Protein AF-A0A5Q2QEP2-F1 (afdb_monomer_lite)

Structure (mmCIF, N/CA/C/O backbone):
data_AF-A0A5Q2QEP2-F1
#
_entry.id   AF-A0A5Q2QEP2-F1
#
loop_
_atom_site.group_PDB
_atom_site.id
_atom_site.type_symbol
_atom_site.label_atom_id
_atom_site.label_alt_id
_atom_site.label_comp_id
_atom_site.label_asym_id
_atom_site.label_entity_id
_atom_site.label_seq_id
_atom_site.pdbx_PDB_ins_code
_atom_site.Cartn_x
_atom_site.Cartn_y
_atom_site.Cartn_z
_atom_site.occupancy
_atom_site.B_iso_or_equiv
_atom_site.auth_seq_id
_atom_site.auth_comp_id
_atom_site.auth_asym_id
_atom_site.auth_atom_id
_atom_site.pdbx_PDB_model_num
ATOM 1 N N . MET A 1 1 ? 18.363 -14.254 20.031 1.00 46.59 1 MET A N 1
ATOM 2 C CA . MET A 1 1 ? 18.120 -13.705 18.679 1.00 46.59 1 MET A CA 1
ATOM 3 C C . MET A 1 1 ? 17.188 -12.520 18.848 1.00 46.59 1 MET A C 1
ATOM 5 O O . MET A 1 1 ? 16.148 -12.730 19.464 1.00 46.59 1 MET A O 1
ATOM 9 N N . PRO A 1 2 ? 17.545 -11.289 18.448 1.00 48.72 2 PRO A N 1
ATOM 10 C CA . PRO A 1 2 ? 16.641 -10.169 18.657 1.00 48.72 2 PRO A CA 1
ATOM 11 C C . PRO A 1 2 ? 15.424 -10.344 17.740 1.00 48.72 2 PRO A C 1
ATOM 13 O O . PRO A 1 2 ? 15.570 -10.580 16.540 1.00 48.72 2 PRO A O 1
ATOM 16 N N . LEU A 1 3 ? 14.226 -10.267 18.322 1.00 51.94 3 LEU A N 1
ATOM 17 C CA . LEU A 1 3 ? 12.996 -10.056 17.568 1.00 51.94 3 LEU A CA 1
ATOM 18 C C . LEU A 1 3 ? 13.131 -8.679 16.905 1.00 51.94 3 LEU A C 1
ATOM 20 O O . LEU A 1 3 ? 13.170 -7.664 17.600 1.00 51.94 3 LEU A O 1
ATOM 24 N N . HIS A 1 4 ? 13.251 -8.634 15.579 1.00 55.31 4 HIS A N 1
ATOM 25 C CA . HIS A 1 4 ? 13.149 -7.376 14.846 1.00 55.31 4 HIS A CA 1
ATOM 26 C C . HIS A 1 4 ? 11.734 -6.824 15.055 1.00 55.31 4 HIS A C 1
ATOM 28 O O . HIS A 1 4 ? 10.752 -7.466 14.684 1.00 55.31 4 HIS A O 1
ATOM 34 N N . GLY A 1 5 ? 11.633 -5.664 15.708 1.00 55.00 5 GLY A N 1
ATOM 35 C CA . GLY A 1 5 ? 10.365 -4.986 15.945 1.00 55.00 5 GLY A CA 1
ATOM 36 C C . GLY A 1 5 ? 9.691 -4.624 14.624 1.00 55.00 5 GLY A C 1
ATOM 37 O O . GLY A 1 5 ? 10.317 -4.049 13.735 1.00 55.00 5 GLY A O 1
ATOM 38 N N . ALA A 1 6 ? 8.414 -4.971 14.489 1.00 61.59 6 ALA A N 1
ATOM 39 C CA . ALA A 1 6 ? 7.615 -4.570 13.346 1.00 61.59 6 ALA A CA 1
ATOM 40 C C . ALA A 1 6 ? 7.225 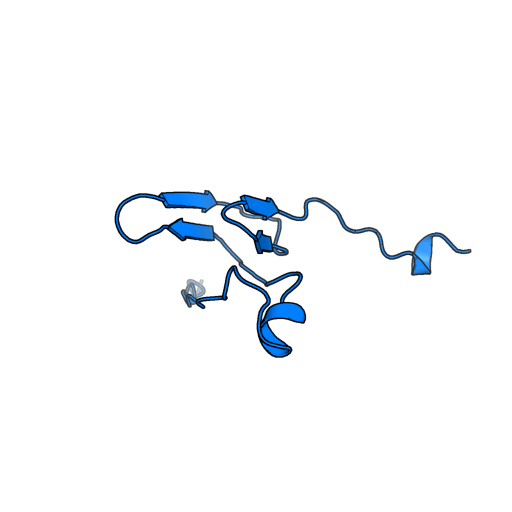-3.091 13.497 1.00 61.59 6 ALA A C 1
ATOM 42 O O . ALA A 1 6 ? 6.526 -2.711 14.436 1.00 61.59 6 ALA A O 1
ATOM 43 N N . ILE A 1 7 ? 7.699 -2.244 12.582 1.00 68.50 7 ILE A N 1
ATOM 44 C CA . ILE A 1 7 ? 7.260 -0.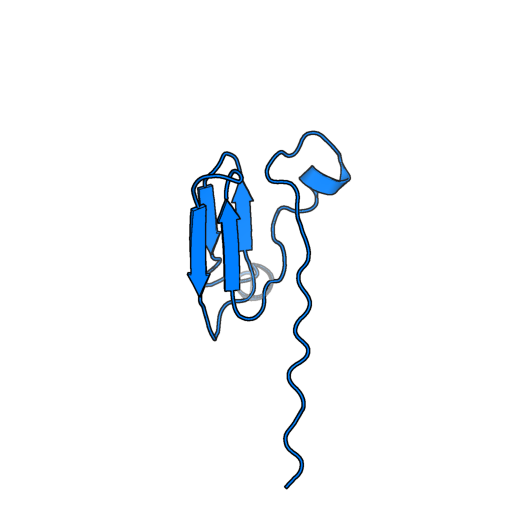850 12.482 1.00 68.50 7 ILE A CA 1
ATOM 45 C C . ILE A 1 7 ? 5.922 -0.851 11.740 1.00 68.50 7 ILE A C 1
ATOM 47 O O . ILE A 1 7 ? 5.861 -1.150 10.549 1.00 68.50 7 ILE A O 1
ATOM 51 N N . HIS A 1 8 ? 4.847 -0.525 12.453 1.00 71.88 8 HIS A N 1
ATOM 52 C CA . HIS A 1 8 ? 3.512 -0.382 11.884 1.00 71.88 8 HIS A CA 1
ATOM 53 C C . HIS A 1 8 ? 3.170 1.102 11.781 1.00 71.88 8 HIS A C 1
ATOM 55 O O . HIS A 1 8 ? 2.778 1.731 12.760 1.00 71.88 8 HIS A O 1
ATOM 61 N N . VAL A 1 9 ? 3.341 1.660 10.585 1.00 83.56 9 VAL A N 1
ATOM 62 C CA . VAL A 1 9 ? 2.923 3.023 10.244 1.00 83.56 9 VAL A CA 1
ATOM 63 C C . VAL A 1 9 ? 1.825 2.925 9.197 1.00 83.56 9 VAL A C 1
ATOM 65 O O . VAL A 1 9 ? 1.931 2.129 8.264 1.00 83.56 9 VAL A O 1
ATOM 68 N N . PHE A 1 10 ? 0.776 3.726 9.356 1.00 86.88 10 PHE A N 1
ATOM 69 C CA . PHE A 1 10 ? -0.258 3.897 8.345 1.00 86.88 10 PHE A CA 1
ATOM 70 C C . PHE A 1 10 ? -0.173 5.311 7.774 1.00 86.88 10 PHE A C 1
ATOM 72 O O . PHE A 1 10 ? 0.101 6.270 8.493 1.00 86.88 10 PHE A O 1
ATOM 79 N N . VAL A 1 11 ? -0.396 5.428 6.470 1.00 90.06 11 VAL A N 1
ATOM 80 C CA . VAL A 1 11 ? -0.404 6.699 5.744 1.00 90.06 11 VAL A CA 1
ATOM 81 C C . VAL A 1 11 ? -1.709 6.763 4.964 1.00 90.06 11 VAL A C 1
ATOM 83 O O . VAL A 1 11 ? -2.071 5.798 4.294 1.00 90.06 11 VAL A O 1
ATOM 86 N N . SER A 1 12 ? -2.428 7.879 5.068 1.00 88.75 12 SER A N 1
ATOM 87 C CA . SER A 1 12 ? -3.630 8.129 4.274 1.00 88.75 12 SER A CA 1
ATOM 88 C C . SER A 1 12 ? -3.250 8.816 2.971 1.00 88.75 12 SER A C 1
ATOM 90 O O . SER A 1 12 ? -2.635 9.885 2.999 1.00 88.75 12 SER A O 1
ATOM 92 N N . THR A 1 13 ? -3.654 8.242 1.845 1.00 87.62 13 THR A N 1
ATOM 93 C CA . THR A 1 13 ? -3.506 8.871 0.532 1.00 87.62 13 THR A CA 1
ATOM 94 C C . THR A 1 13 ? -4.866 9.240 -0.058 1.00 87.62 13 THR A C 1
ATOM 96 O O . THR A 1 13 ? -5.854 8.537 0.177 1.00 87.62 13 THR A O 1
ATOM 99 N N . PRO A 1 14 ? -4.956 10.366 -0.788 1.00 88.81 14 PRO A N 1
ATOM 100 C CA . PRO A 1 14 ? -6.182 10.763 -1.463 1.00 88.81 14 PRO A CA 1
ATOM 101 C C . PRO A 1 14 ? -6.504 9.797 -2.610 1.00 88.81 14 PRO A C 1
ATOM 103 O O . PRO A 1 14 ? -5.614 9.306 -3.298 1.00 88.81 14 PRO A O 1
ATOM 106 N N . THR A 1 15 ? -7.795 9.546 -2.827 1.00 87.94 15 THR A N 1
ATOM 107 C CA . THR A 1 15 ? -8.298 8.714 -3.938 1.00 87.94 15 THR A CA 1
ATOM 108 C C . THR A 1 15 ? -8.745 9.541 -5.144 1.00 87.94 15 THR A C 1
ATOM 110 O O . THR A 1 15 ? -8.915 9.003 -6.239 1.00 87.94 15 THR A O 1
ATOM 113 N N . GLN A 1 16 ? -8.928 10.851 -4.949 1.00 89.31 16 GLN A N 1
ATOM 114 C CA . GLN A 1 16 ? -9.160 11.829 -6.008 1.00 89.31 16 GLN A CA 1
ATOM 115 C C . GLN A 1 16 ? -7.856 12.546 -6.350 1.00 89.31 16 GLN A C 1
ATOM 117 O O . GLN A 1 16 ? -6.999 12.735 -5.489 1.00 89.31 16 GLN A O 1
ATOM 122 N N . ARG A 1 17 ? -7.704 12.948 -7.613 1.00 87.56 17 AR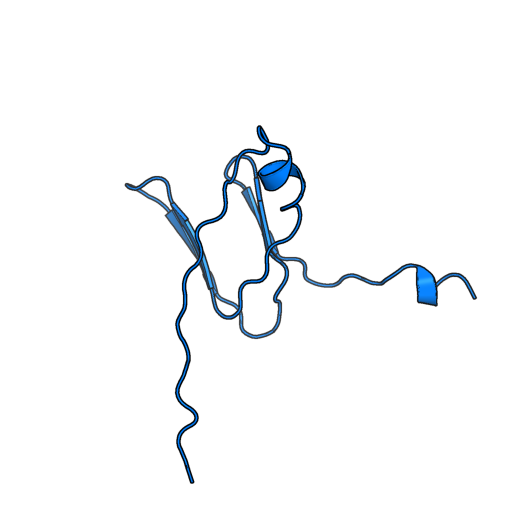G A N 1
ATOM 123 C CA . ARG A 1 17 ? -6.470 13.544 -8.150 1.00 87.56 17 ARG A CA 1
ATOM 124 C C . ARG A 1 17 ? -6.663 15.015 -8.514 1.00 87.56 17 ARG A C 1
ATOM 126 O O . ARG A 1 17 ? -6.246 15.452 -9.581 1.00 87.56 17 ARG A O 1
ATOM 133 N N . ASP A 1 18 ? -7.328 15.748 -7.628 1.00 90.56 18 ASP A N 1
ATOM 134 C CA . ASP A 1 18 ? -7.724 17.139 -7.879 1.00 90.56 18 ASP A CA 1
ATOM 135 C C . ASP A 1 18 ? -6.585 18.133 -7.604 1.00 90.56 18 ASP A C 1
ATOM 137 O O . ASP A 1 18 ? -6.578 19.243 -8.130 1.00 90.56 18 ASP A O 1
ATOM 141 N N . THR A 1 19 ? -5.594 17.733 -6.802 1.00 91.31 19 THR A N 1
ATOM 142 C CA . THR A 1 19 ? -4.380 18.516 -6.544 1.00 91.31 19 THR A CA 1
ATOM 143 C C . THR A 1 19 ? -3.192 17.945 -7.311 1.00 91.31 19 THR A C 1
ATOM 145 O O . THR A 1 19 ? -3.148 16.750 -7.606 1.00 91.31 19 THR A O 1
ATOM 148 N N . ALA A 1 20 ? -2.198 18.786 -7.611 1.00 91.44 20 ALA A N 1
ATOM 149 C CA . ALA A 1 20 ? -0.971 18.348 -8.281 1.00 91.44 20 ALA A CA 1
ATOM 150 C C . ALA A 1 20 ? -0.252 17.235 -7.495 1.00 91.44 20 ALA A C 1
ATOM 152 O O . ALA A 1 20 ? 0.184 16.251 -8.088 1.00 91.44 20 ALA A O 1
ATOM 153 N N . ASP A 1 21 ? -0.215 17.346 -6.165 1.00 88.88 21 ASP A N 1
ATOM 154 C CA . ASP A 1 21 ? 0.382 16.334 -5.289 1.00 88.88 21 ASP A CA 1
ATOM 155 C C . ASP A 1 21 ? -0.379 15.004 -5.360 1.00 88.88 21 ASP A C 1
ATOM 157 O O . ASP A 1 21 ? 0.226 13.948 -5.536 1.00 88.88 21 ASP A O 1
ATOM 161 N N . ALA A 1 22 ? -1.715 15.046 -5.309 1.00 87.81 22 ALA A N 1
ATOM 162 C CA . ALA A 1 22 ? -2.541 13.849 -5.445 1.00 87.81 22 ALA A CA 1
ATOM 163 C C . ALA A 1 22 ? -2.437 13.234 -6.850 1.00 87.81 22 ALA A C 1
ATOM 165 O O . ALA A 1 22 ? -2.464 12.014 -7.005 1.00 87.81 22 ALA A O 1
ATOM 166 N N . ALA A 1 23 ? -2.275 14.059 -7.886 1.00 87.50 23 ALA A N 1
ATOM 167 C CA . ALA A 1 23 ? -2.033 13.591 -9.244 1.00 87.50 23 ALA A CA 1
ATOM 168 C C . ALA A 1 23 ? -0.677 12.878 -9.388 1.00 87.50 23 ALA A C 1
ATOM 170 O O . ALA A 1 23 ? -0.579 11.917 -10.156 1.00 87.50 23 ALA A O 1
ATOM 171 N N . ALA A 1 24 ? 0.336 13.305 -8.627 1.00 89.12 24 ALA A N 1
ATOM 172 C CA . ALA A 1 24 ? 1.655 12.676 -8.568 1.00 89.12 24 ALA A CA 1
ATOM 173 C C . ALA A 1 24 ? 1.648 11.321 -7.833 1.00 89.12 24 ALA A C 1
ATOM 175 O O . ALA A 1 24 ? 2.522 10.490 -8.0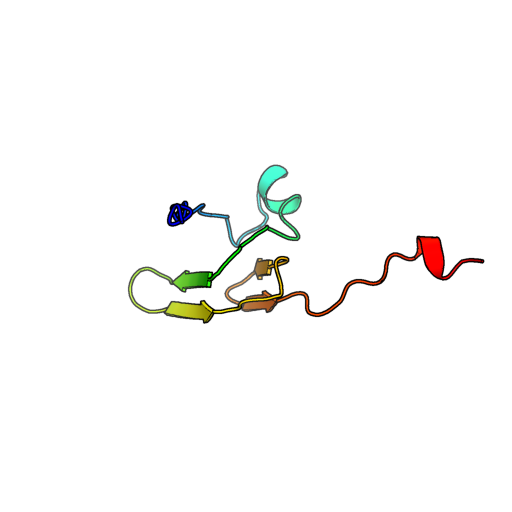71 1.00 89.12 24 ALA A O 1
ATOM 176 N N . MET A 1 25 ? 0.650 11.057 -6.988 1.00 86.88 25 MET A N 1
ATOM 177 C CA . MET A 1 25 ? 0.465 9.786 -6.276 1.00 86.88 25 MET A CA 1
ATOM 178 C C . MET A 1 25 ? -0.190 8.718 -7.168 1.00 86.88 25 MET A C 1
ATOM 180 O O . MET A 1 25 ? -1.210 8.129 -6.821 1.00 86.88 25 MET A O 1
ATOM 184 N N . PHE A 1 26 ? 0.380 8.476 -8.350 1.00 86.44 26 PHE A N 1
ATOM 185 C CA . PHE A 1 26 ? -0.120 7.456 -9.280 1.00 86.44 26 PHE A CA 1
ATOM 186 C C . PHE A 1 26 ? 0.207 6.018 -8.847 1.00 86.44 26 PHE A C 1
ATOM 188 O O . PHE A 1 26 ? -0.408 5.083 -9.357 1.00 86.44 26 PHE A O 1
ATOM 195 N N . GLU A 1 27 ? 1.185 5.859 -7.952 1.00 89.94 27 GLU A N 1
ATOM 196 C CA . GLU A 1 27 ? 1.530 4.623 -7.257 1.00 89.94 27 GLU A CA 1
ATOM 197 C C . GLU A 1 27 ? 2.085 4.992 -5.873 1.00 89.94 27 GLU A C 1
ATOM 199 O O . GLU A 1 27 ? 2.921 5.888 -5.740 1.00 89.94 27 GLU A O 1
ATOM 204 N N . VAL A 1 28 ? 1.595 4.325 -4.832 1.00 90.81 28 VAL A N 1
ATOM 205 C CA . VAL A 1 28 ? 1.931 4.585 -3.430 1.00 90.81 28 VAL A CA 1
ATOM 206 C C . VAL A 1 28 ? 2.481 3.302 -2.804 1.00 90.81 28 VAL A C 1
ATOM 208 O O . VAL A 1 28 ? 1.913 2.225 -3.019 1.00 90.81 28 VAL A O 1
ATOM 211 N N . PRO A 1 29 ? 3.562 3.387 -2.006 1.00 91.75 29 PRO A N 1
ATOM 212 C CA . PRO A 1 29 ? 4.097 2.230 -1.309 1.00 91.75 29 PRO A CA 1
ATOM 213 C C . PRO A 1 29 ? 3.184 1.789 -0.156 1.00 91.75 29 PRO A C 1
ATOM 215 O O . PRO A 1 29 ? 2.859 2.584 0.725 1.00 91.75 29 PRO A O 1
ATOM 218 N N . ALA A 1 30 ? 2.855 0.498 -0.095 1.00 91.81 30 ALA A N 1
ATOM 219 C CA . ALA A 1 30 ? 2.287 -0.130 1.101 1.00 91.81 30 ALA A CA 1
ATOM 220 C C . ALA A 1 30 ? 2.935 -1.497 1.349 1.00 91.81 30 ALA A C 1
ATOM 222 O O . ALA A 1 30 ? 3.197 -2.248 0.416 1.00 91.81 30 ALA A O 1
ATOM 223 N N . GLN A 1 31 ? 3.236 -1.828 2.608 1.00 90.62 31 GLN A N 1
ATOM 224 C CA . GLN A 1 31 ? 4.041 -3.022 2.904 1.00 90.62 31 GLN A CA 1
ATOM 225 C C . GLN A 1 31 ? 3.237 -4.303 3.101 1.00 90.62 31 GLN A C 1
ATOM 227 O O . GLN A 1 31 ? 3.619 -5.353 2.595 1.00 90.62 31 GLN A O 1
ATOM 232 N N . ARG A 1 32 ? 2.172 -4.238 3.902 1.00 89.75 32 ARG A N 1
ATOM 233 C CA . ARG A 1 32 ? 1.456 -5.431 4.389 1.00 89.75 32 ARG A CA 1
ATOM 234 C C . ARG A 1 32 ? -0.014 -5.426 4.018 1.00 89.75 32 ARG A C 1
ATOM 236 O O . ARG A 1 32 ? -0.603 -6.482 3.806 1.00 89.75 32 ARG A O 1
ATOM 243 N N . TRP A 1 33 ? -0.607 -4.242 3.997 1.00 91.06 33 TRP A N 1
ATOM 244 C CA . TRP A 1 33 ? -2.018 -4.068 3.732 1.00 91.06 33 TRP A CA 1
ATOM 245 C C . TRP A 1 33 ? -2.295 -2.666 3.208 1.00 91.06 33 TRP A C 1
ATOM 247 O O . TRP A 1 33 ? -1.541 -1.727 3.464 1.00 91.06 33 TRP A O 1
ATOM 257 N N . VAL A 1 34 ? -3.417 -2.549 2.513 1.00 93.50 34 VAL A N 1
ATOM 258 C CA . VAL A 1 34 ? -4.061 -1.291 2.145 1.00 93.50 34 VAL A CA 1
ATOM 259 C C . VAL A 1 34 ? -5.560 -1.445 2.391 1.00 93.50 34 VAL A C 1
ATOM 261 O O . VAL A 1 34 ? -6.105 -2.540 2.243 1.00 93.50 34 VAL A O 1
ATOM 264 N N . ASN A 1 35 ? -6.223 -0.367 2.795 1.00 92.62 35 ASN A N 1
ATOM 265 C CA . ASN A 1 35 ? -7.661 -0.336 3.040 1.00 92.62 35 ASN A CA 1
ATOM 266 C C . ASN A 1 35 ? -8.294 0.790 2.226 1.00 92.62 35 ASN A C 1
ATOM 268 O O . ASN A 1 35 ? -7.758 1.897 2.180 1.00 92.62 35 ASN A O 1
ATOM 272 N N . LEU A 1 36 ? -9.452 0.505 1.639 1.00 92.56 36 LEU A N 1
ATOM 273 C CA . LEU A 1 36 ? -10.323 1.501 1.041 1.00 92.56 36 LEU A CA 1
ATOM 274 C C . LEU A 1 36 ? -11.687 1.422 1.722 1.00 92.56 36 LEU A C 1
ATOM 276 O O . LEU A 1 36 ? -12.394 0.423 1.596 1.00 92.56 36 LEU A O 1
ATOM 280 N N . SER A 1 37 ? -12.048 2.477 2.447 1.00 91.12 37 SER A N 1
ATOM 281 C CA . SER A 1 37 ? -13.290 2.534 3.218 1.00 91.12 37 SER A CA 1
ATOM 282 C C . SER A 1 37 ? -13.899 3.930 3.203 1.00 91.12 37 SER A C 1
ATOM 284 O O . SER A 1 37 ? -13.167 4.917 3.190 1.00 91.12 37 SER A O 1
ATOM 286 N N . ASP A 1 38 ? -15.226 4.011 3.276 1.00 88.94 38 ASP A N 1
ATOM 287 C CA . ASP A 1 38 ? -15.988 5.269 3.338 1.00 88.94 38 ASP A CA 1
ATOM 288 C C . ASP A 1 38 ? -16.424 5.661 4.764 1.00 88.94 38 ASP A C 1
ATOM 290 O O . ASP A 1 38 ? -17.209 6.586 4.948 1.00 88.94 38 ASP A O 1
ATOM 294 N N . GLY A 1 39 ? -15.911 4.956 5.777 1.00 86.94 39 GLY A N 1
ATOM 295 C CA . GL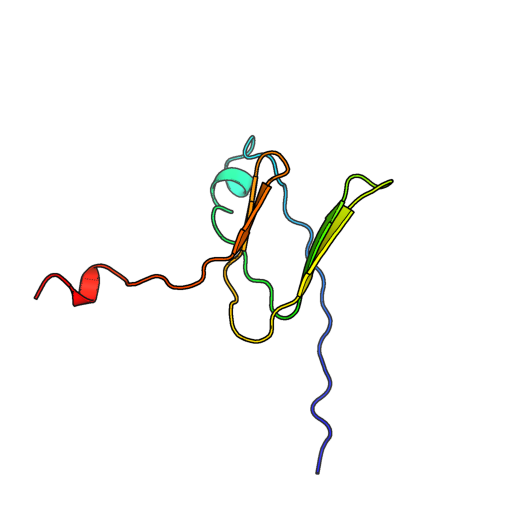Y A 1 39 ? -16.274 5.130 7.187 1.00 86.94 39 GLY A CA 1
ATOM 296 C C . GLY A 1 39 ? -17.409 4.215 7.658 1.00 86.94 39 GLY A C 1
ATOM 297 O O . GLY A 1 39 ? -17.553 4.005 8.859 1.00 86.94 39 GLY A O 1
ATOM 298 N N . THR A 1 40 ? -18.153 3.609 6.734 1.00 92.12 40 THR A N 1
ATOM 299 C CA . THR A 1 40 ? -19.243 2.659 7.019 1.00 92.12 40 THR A CA 1
ATOM 300 C C . THR A 1 40 ? -18.952 1.269 6.478 1.00 92.12 40 THR A C 1
ATOM 302 O O . THR A 1 40 ? -19.234 0.274 7.139 1.00 92.12 40 THR A O 1
ATOM 305 N N . THR A 1 41 ? -18.379 1.190 5.279 1.00 89.38 41 THR A N 1
ATOM 306 C CA . THR A 1 41 ? -18.016 -0.059 4.608 1.00 89.38 41 THR A CA 1
ATOM 307 C C . THR A 1 41 ? -16.650 0.101 3.951 1.00 89.38 41 THR A C 1
ATOM 309 O O . THR A 1 41 ? -16.230 1.201 3.587 1.00 89.38 41 THR A O 1
ATOM 312 N N . GLY A 1 42 ? -15.928 -1.002 3.801 1.00 90.88 42 GLY A N 1
ATOM 313 C CA . GLY A 1 42 ? -14.653 -1.004 3.105 1.00 90.88 42 GLY A CA 1
ATOM 314 C C . GLY A 1 42 ? -14.119 -2.400 2.870 1.00 90.88 42 GLY A C 1
ATOM 315 O O . GLY A 1 42 ? -14.701 -3.394 3.305 1.00 90.88 42 GLY A O 1
ATOM 316 N N . PHE A 1 43 ? -12.992 -2.458 2.179 1.00 92.81 43 PHE A N 1
ATOM 317 C CA . PHE A 1 43 ? -12.263 -3.689 1.938 1.00 92.81 43 PHE A CA 1
ATOM 318 C C . PHE A 1 43 ? -10.768 -3.457 2.132 1.00 92.81 43 PHE A C 1
ATOM 320 O O . PHE A 1 43 ? -10.224 -2.404 1.791 1.00 92.81 43 PHE A O 1
ATOM 327 N N . ALA A 1 44 ? -10.106 -4.478 2.665 1.00 92.88 44 ALA A N 1
ATOM 328 C CA . ALA A 1 44 ? -8.667 -4.497 2.837 1.00 92.88 44 ALA A CA 1
ATOM 329 C C . ALA A 1 44 ? -8.043 -5.522 1.892 1.00 92.88 44 ALA A C 1
ATOM 331 O O . ALA A 1 44 ? -8.544 -6.637 1.745 1.00 92.88 44 ALA A O 1
ATOM 332 N N . LEU A 1 45 ? -6.924 -5.145 1.283 1.00 91.50 45 LEU A N 1
ATOM 333 C CA . LEU A 1 45 ? -6.086 -6.043 0.506 1.00 91.50 45 LEU A CA 1
ATOM 334 C C . LEU A 1 45 ? -4.807 -6.296 1.296 1.00 91.50 45 LEU A C 1
ATOM 336 O O . LEU A 1 45 ? -4.082 -5.355 1.617 1.00 91.50 45 LEU A O 1
ATOM 340 N N . LEU A 1 46 ? -4.552 -7.561 1.626 1.00 93.44 46 LEU A N 1
ATOM 341 C CA . LEU A 1 46 ? -3.347 -7.999 2.321 1.00 93.44 46 LEU A CA 1
ATOM 342 C C . LEU A 1 46 ? -2.391 -8.622 1.318 1.00 93.44 46 LEU A C 1
ATOM 344 O O . LEU A 1 46 ? -2.811 -9.358 0.425 1.00 93.44 46 LEU A O 1
ATOM 348 N N . ASN A 1 47 ? -1.105 -8.351 1.490 1.00 90.88 47 ASN A N 1
ATOM 349 C CA . ASN A 1 47 ? -0.079 -8.917 0.634 1.00 90.88 47 ASN A CA 1
ATOM 350 C C . ASN A 1 47 ? 1.281 -8.934 1.345 1.00 90.88 47 ASN A C 1
ATOM 352 O O . ASN A 1 47 ? 1.563 -8.116 2.220 1.00 90.88 47 ASN A O 1
ATOM 356 N N . ASP A 1 48 ? 2.134 -9.861 0.927 1.00 90.88 48 ASP A N 1
ATOM 357 C CA . ASP A 1 48 ? 3.461 -10.109 1.481 1.00 90.88 48 ASP A CA 1
ATOM 358 C C . ASP A 1 48 ? 4.627 -9.786 0.527 1.00 90.88 48 ASP A C 1
ATOM 360 O O . ASP A 1 48 ? 5.760 -9.690 0.999 1.00 90.88 48 ASP A O 1
ATOM 364 N N . CYS A 1 49 ? 4.381 -9.586 -0.776 1.00 90.94 49 CYS A N 1
ATOM 365 C CA . CYS A 1 49 ? 5.451 -9.485 -1.780 1.00 90.94 49 CYS A CA 1
ATOM 366 C C . CYS A 1 49 ? 5.336 -8.325 -2.786 1.00 90.94 49 CYS A C 1
ATOM 368 O O . CYS A 1 49 ? 6.311 -8.017 -3.472 1.00 90.94 49 CYS A O 1
ATOM 370 N N . LYS A 1 50 ? 4.171 -7.680 -2.912 1.00 92.75 50 LYS A N 1
ATOM 371 C CA . LYS A 1 50 ? 3.933 -6.533 -3.813 1.00 92.75 50 LYS A CA 1
ATOM 372 C C . LYS A 1 50 ? 3.772 -5.210 -3.064 1.00 92.75 50 LYS A C 1
ATOM 374 O O . LYS A 1 50 ? 3.010 -5.129 -2.107 1.00 92.75 50 LYS A O 1
ATOM 379 N N . TYR A 1 51 ? 4.456 -4.161 -3.506 1.00 92.69 51 TYR A N 1
ATOM 380 C CA . TYR A 1 51 ? 4.519 -2.909 -2.740 1.00 92.69 51 TYR A CA 1
ATOM 381 C C . TYR A 1 51 ? 3.893 -1.701 -3.437 1.00 92.69 51 TYR A C 1
ATOM 383 O O . TYR A 1 51 ? 3.652 -0.703 -2.768 1.00 92.69 51 TYR A O 1
ATOM 391 N N . GLY A 1 52 ? 3.614 -1.791 -4.741 1.00 92.75 52 GLY A N 1
ATOM 392 C CA . GLY A 1 52 ? 2.985 -0.721 -5.515 1.00 92.75 52 GLY A CA 1
ATOM 393 C C . GLY A 1 52 ? 1.464 -0.844 -5.518 1.00 92.75 52 GLY A C 1
ATOM 394 O O . GLY A 1 52 ? 0.923 -1.848 -5.990 1.00 92.75 52 GLY A O 1
ATOM 395 N N . TYR A 1 53 ? 0.782 0.179 -5.005 1.00 93.25 53 TYR A N 1
ATOM 396 C CA . TYR A 1 53 ? -0.678 0.261 -4.970 1.00 93.25 53 TYR A CA 1
ATOM 397 C C . TYR A 1 53 ? -1.159 1.576 -5.580 1.00 93.25 53 TYR A C 1
ATOM 399 O O . TYR A 1 53 ? -0.504 2.604 -5.443 1.00 93.25 53 TYR A O 1
ATOM 407 N N . ASP A 1 54 ? -2.342 1.564 -6.186 1.00 92.31 54 ASP A N 1
ATOM 408 C CA . ASP A 1 54 ? -3.066 2.777 -6.573 1.00 92.31 54 ASP A CA 1
ATOM 409 C C . ASP A 1 54 ? -4.528 2.668 -6.147 1.00 92.31 54 ASP A C 1
ATOM 411 O O . ASP A 1 54 ? -5.147 1.612 -6.292 1.00 92.31 54 ASP A O 1
ATOM 415 N N . ALA A 1 55 ? -5.091 3.764 -5.650 1.00 90.44 55 ALA A N 1
ATOM 416 C CA . ALA A 1 55 ? -6.505 3.858 -5.327 1.00 90.44 55 ALA A CA 1
ATOM 417 C C . ALA A 1 55 ? -7.110 5.048 -6.070 1.00 90.44 55 ALA A C 1
ATOM 419 O O . ALA A 1 55 ? -6.722 6.192 -5.845 1.00 90.44 55 ALA A O 1
ATOM 420 N N . ARG A 1 56 ? -8.078 4.779 -6.947 1.00 89.00 56 ARG A N 1
ATOM 421 C CA . ARG A 1 56 ? -8.732 5.809 -7.753 1.00 89.00 56 ARG A CA 1
ATOM 422 C C . ARG A 1 56 ? -10.201 5.493 -7.953 1.00 89.00 56 ARG A C 1
ATOM 424 O O . ARG A 1 56 ? -10.531 4.371 -8.318 1.00 89.00 56 ARG A O 1
ATOM 431 N N . ASP A 1 57 ? -11.066 6.483 -7.740 1.00 87.56 57 ASP A N 1
ATOM 432 C CA . ASP A 1 57 ? -12.504 6.384 -8.035 1.00 87.56 57 ASP A CA 1
ATOM 433 C C . ASP A 1 57 ? -13.155 5.126 -7.415 1.00 87.56 57 ASP A C 1
ATOM 435 O O . ASP A 1 57 ? -13.930 4.416 -8.049 1.00 87.56 57 ASP A O 1
ATOM 439 N N . ARG A 1 58 ? -12.807 4.835 -6.151 1.00 87.25 58 ARG A N 1
ATOM 440 C CA . ARG A 1 58 ? -13.215 3.635 -5.383 1.00 87.25 58 ARG A CA 1
ATOM 441 C C . ARG A 1 58 ? -12.681 2.290 -5.899 1.00 87.25 58 ARG A C 1
ATOM 443 O O . ARG A 1 58 ? -13.095 1.240 -5.415 1.00 87.25 58 ARG A O 1
ATOM 450 N N . VAL A 1 59 ? -11.732 2.304 -6.825 1.00 90.00 59 VAL A N 1
ATOM 451 C CA . VAL A 1 59 ? -11.046 1.111 -7.323 1.00 90.00 59 VAL A CA 1
ATOM 452 C C . VAL A 1 59 ? -9.649 1.046 -6.728 1.00 90.00 59 VAL A C 1
ATOM 454 O O . VAL A 1 59 ? -8.843 1.959 -6.906 1.00 90.00 59 VAL A O 1
ATOM 457 N N . LEU A 1 60 ? -9.350 -0.063 -6.058 1.00 92.25 60 LEU A N 1
ATOM 458 C CA . LEU A 1 60 ? -8.009 -0.384 -5.587 1.00 92.25 60 LEU A CA 1
ATOM 459 C C . LEU A 1 60 ? -7.301 -1.272 -6.613 1.00 92.25 60 LEU A C 1
ATOM 461 O O . LEU A 1 60 ? -7.850 -2.286 -7.046 1.00 92.25 60 LEU A O 1
ATOM 465 N N . ARG A 1 61 ? -6.073 -0.911 -6.984 1.00 93.00 61 ARG A N 1
ATOM 466 C CA . ARG A 1 61 ? -5.219 -1.666 -7.904 1.00 93.00 61 ARG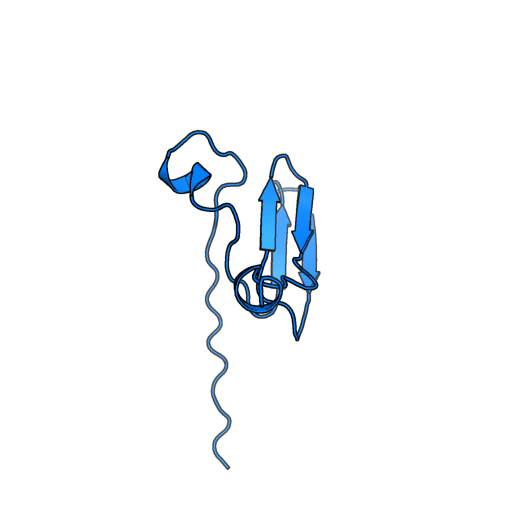 A CA 1
ATOM 467 C C . ARG A 1 61 ? -3.904 -2.028 -7.225 1.00 93.00 61 ARG A C 1
ATOM 469 O O . ARG A 1 61 ? -3.335 -1.224 -6.490 1.00 93.00 61 ARG A O 1
ATOM 476 N N . LEU A 1 62 ? -3.431 -3.241 -7.503 1.00 94.19 62 LEU A N 1
ATOM 477 C CA . LEU A 1 62 ? -2.140 -3.756 -7.057 1.00 94.19 62 LEU A CA 1
ATOM 478 C C . LEU A 1 62 ? -1.249 -4.005 -8.271 1.00 94.19 62 LEU A C 1
ATOM 480 O O . LEU A 1 62 ? -1.611 -4.774 -9.164 1.00 94.19 62 LEU A O 1
ATOM 484 N N . THR A 1 63 ? -0.074 -3.386 -8.288 1.00 93.81 63 THR A N 1
ATOM 485 C CA . THR A 1 63 ? 0.928 -3.623 -9.326 1.00 93.81 63 THR A CA 1
ATOM 486 C C . THR A 1 63 ? 1.597 -4.976 -9.069 1.00 93.81 63 THR A C 1
ATOM 488 O O . THR A 1 63 ? 2.350 -5.151 -8.111 1.00 93.81 63 THR A O 1
ATOM 491 N N . LEU A 1 64 ? 1.318 -5.965 -9.923 1.00 92.94 64 LEU A N 1
ATOM 492 C CA . LEU A 1 64 ? 1.881 -7.316 -9.782 1.00 92.94 64 LEU A CA 1
ATOM 493 C C . LEU A 1 64 ? 3.322 -7.406 -10.291 1.00 92.94 64 LEU A C 1
ATOM 495 O O . LEU A 1 64 ? 4.178 -8.045 -9.665 1.00 92.94 64 LEU A O 1
ATOM 499 N N . ILE A 1 65 ? 3.568 -6.789 -11.445 1.00 91.94 65 ILE A N 1
ATOM 500 C CA . ILE A 1 65 ? 4.865 -6.723 -12.103 1.00 91.94 65 ILE A CA 1
ATOM 501 C C . ILE A 1 65 ? 4.947 -5.424 -12.903 1.00 91.94 65 ILE A C 1
ATOM 503 O O . ILE A 1 65 ? 3.997 -5.045 -13.584 1.00 91.94 65 ILE A O 1
ATOM 507 N N . ASN A 1 66 ? 6.087 -4.753 -12.812 1.00 88.81 66 ASN A N 1
ATOM 508 C CA . ASN A 1 66 ? 6.428 -3.610 -13.642 1.00 88.81 66 ASN A CA 1
ATOM 509 C C . ASN A 1 66 ? 7.798 -3.897 -14.260 1.00 88.81 66 ASN A C 1
ATOM 511 O O . ASN A 1 66 ? 8.762 -4.123 -13.528 1.00 88.81 66 ASN A O 1
ATOM 515 N N . ILE A 1 67 ? 7.872 -3.951 -15.590 1.00 90.00 67 ILE A N 1
ATOM 516 C CA . ILE A 1 67 ? 9.120 -4.202 -16.314 1.00 90.00 67 ILE A CA 1
ATOM 517 C C . ILE A 1 67 ? 9.576 -2.862 -16.890 1.00 90.00 67 ILE A C 1
ATOM 519 O O . ILE A 1 67 ? 8.924 -2.343 -17.799 1.00 90.00 67 ILE A O 1
ATOM 523 N N . PRO A 1 68 ? 10.669 -2.271 -16.382 1.00 87.19 68 PRO A N 1
ATOM 524 C CA . PRO A 1 68 ? 11.130 -0.991 -16.887 1.00 87.19 68 PRO A CA 1
ATOM 525 C C . PRO A 1 68 ? 11.633 -1.144 -18.327 1.00 87.19 68 PRO A C 1
ATOM 527 O O . PRO A 1 68 ? 12.413 -2.044 -18.644 1.00 87.19 68 PRO A O 1
ATOM 530 N N . ALA A 1 69 ? 11.227 -0.219 -19.199 1.00 84.06 69 ALA A N 1
ATOM 531 C CA . ALA A 1 69 ? 11.572 -0.250 -20.622 1.00 84.06 69 ALA A CA 1
ATOM 532 C C . ALA A 1 69 ? 13.089 -0.165 -20.895 1.00 84.06 69 ALA A C 1
ATOM 534 O O . ALA A 1 69 ? 13.547 -0.579 -21.956 1.00 84.06 69 ALA A O 1
ATOM 535 N N . ILE A 1 70 ? 13.881 0.305 -19.922 1.00 84.50 70 ILE A N 1
ATOM 536 C CA . ILE A 1 70 ? 15.342 0.447 -20.027 1.00 84.50 70 ILE A CA 1
ATOM 537 C C . ILE A 1 70 ? 16.061 -0.881 -20.342 1.00 84.50 70 ILE A C 1
ATOM 539 O O . ILE A 1 70 ? 17.143 -0.865 -20.920 1.00 84.50 70 ILE A O 1
ATOM 543 N N . ILE A 1 71 ? 15.464 -2.027 -19.986 1.00 67.19 71 ILE A N 1
ATOM 544 C CA . ILE A 1 71 ? 16.053 -3.364 -20.186 1.00 67.19 71 ILE A CA 1
ATOM 545 C C . ILE A 1 71 ? 15.535 -4.049 -21.463 1.00 67.19 71 ILE A C 1
ATOM 547 O O . ILE A 1 71 ? 16.125 -5.025 -21.910 1.00 67.19 71 ILE A O 1
ATOM 551 N N . ALA A 1 72 ? 14.447 -3.546 -22.058 1.00 59.31 72 ALA A N 1
ATOM 552 C CA . ALA A 1 72 ? 13.830 -4.106 -23.265 1.00 59.31 72 ALA A CA 1
ATOM 553 C C . ALA A 1 72 ? 14.291 -3.416 -24.564 1.00 59.31 72 ALA A C 1
ATOM 555 O O . ALA A 1 72 ? 13.985 -3.891 -25.652 1.00 59.31 72 ALA A O 1
ATOM 556 N N . ALA A 1 73 ? 15.010 -2.294 -24.457 1.00 57.94 73 ALA A N 1
ATOM 557 C CA . ALA A 1 73 ? 15.474 -1.482 -25.583 1.00 57.94 73 ALA A CA 1
ATOM 558 C C . ALA A 1 73 ? 16.944 -1.749 -25.981 1.00 57.94 73 ALA A C 1
ATOM 560 O O . ALA A 1 73 ? 17.608 -0.853 -26.504 1.00 57.94 73 ALA A O 1
ATOM 561 N N . ARG A 1 74 ? 17.467 -2.951 -25.708 1.00 56.12 74 ARG A N 1
ATOM 562 C CA . ARG A 1 74 ? 18.804 -3.391 -26.134 1.00 56.12 74 ARG A CA 1
ATOM 563 C C . ARG A 1 74 ? 18.728 -4.578 -27.075 1.00 56.12 74 ARG A C 1
ATOM 565 O O . ARG A 1 74 ? 17.997 -5.530 -26.735 1.00 56.12 74 ARG A O 1
#

Foldseek 3Di:
DDDDDDDDDDDDADQDCPDVVNVVPQWAFDAAKDWDDPVPDIDMDGDHPFTTWHHHPNDIDTDPDDDDCVVVPD

Organism: NCBI:txid418701

InterPro domains:
  IPR011013 Galactose mutarotase-like domain superfamily [SSF74650] (17-65)
  IPR011682 Glycosyl hydrolase family 38, C-terminal [PF07748] (11-65)

Secondary structure (DSSP, 8-state):
--------------SS--SHHHHH-SSEE-SSEEEEE-SS-EEEEE-SS--EEEEETTEEEE------GGGT--

pLDDT: mean 84.98, std 12.31, range [46.59, 94.19]

Radius of gyration: 15.35 Å; chains: 1; bounding box: 38×32×45 Å

Sequence (74 aa):
MPLHGAIHVFVSTPTQRDTADAAAMFEVPAQRWVNLSDGTTGFALLNDCKYGYDARDRVLRLTLINIPAIIAAR